Protein AF-A0A8C7CAW9-F1 (afdb_monomer)

Mean predicted aligned error: 7.59 Å

Sequence (113 aa):
MMCVWVALPGNFGPFEASTKCICTANIHHKITTSCAKGNSFLDLVVDQNVYIDGFGACEGTLACSTCHVILDQKGYDQLGPIIDEESDMLDLAFGLTDMSRLGCQVCLSRDLE

Solvent-accessible surface area (backbone atoms only — not comparable to full-atom values): 6676 Å² total; per-residue (Å²): 138,62,62,30,40,38,46,61,68,63,77,76,66,99,81,68,72,53,57,54,40,33,40,30,46,56,94,78,44,78,44,76,49,68,36,57,66,72,38,28,49,47,52,46,35,59,76,66,67,54,88,54,91,68,50,41,76,52,75,60,69,76,75,59,41,52,31,44,28,34,40,36,71,65,48,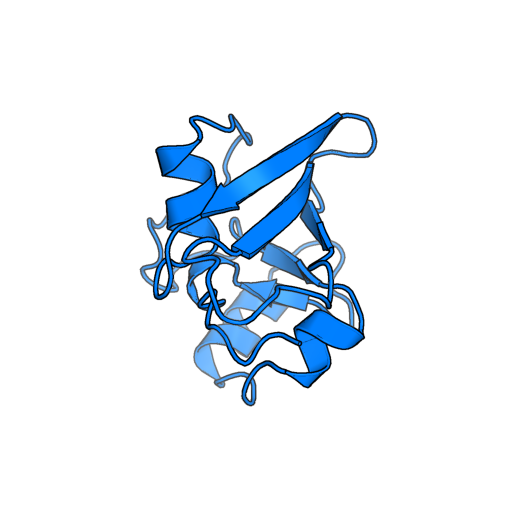42,72,56,49,75,83,85,50,71,70,56,50,64,36,44,73,72,32,84,86,72,51,97,44,48,46,51,25,49,77,41,61,43,50,86,76,59,91

pLDDT: mean 74.79, std 14.37, range [40.31, 90.88]

Radius of gyration: 13.07 Å; Cα contacts (8 Å, |Δi|>4): 204; chains: 1; bounding box: 28×26×36 Å

Organism: Oncorhynchus kisutch (NCBI:txid8019)

Structure (mmCIF, N/CA/C/O backbone):
data_AF-A0A8C7CAW9-F1
#
_entry.id   AF-A0A8C7CAW9-F1
#
loop_
_atom_site.group_PDB
_atom_site.id
_atom_site.type_symbol
_atom_site.label_atom_id
_atom_site.label_alt_id
_atom_site.label_comp_id
_atom_site.label_asym_id
_atom_site.label_entity_id
_atom_site.label_seq_id
_atom_site.pdbx_PDB_ins_code
_atom_site.Cartn_x
_atom_site.Cartn_y
_atom_site.Cartn_z
_atom_site.occupancy
_atom_site.B_iso_or_equiv
_atom_site.auth_seq_id
_atom_site.auth_comp_id
_atom_site.auth_asym_id
_atom_site.auth_atom_id
_atom_site.pdbx_PDB_model_num
ATOM 1 N N . MET A 1 1 ? 11.022 -8.850 -4.597 1.00 43.41 1 MET A N 1
ATOM 2 C CA . MET A 1 1 ? 9.577 -8.570 -4.705 1.00 43.41 1 MET A CA 1
ATOM 3 C C . MET A 1 1 ? 9.018 -8.525 -3.294 1.00 43.41 1 MET A C 1
ATOM 5 O O . MET A 1 1 ? 8.903 -9.567 -2.663 1.00 43.41 1 MET A O 1
ATOM 9 N N . MET A 1 2 ? 8.830 -7.311 -2.770 1.00 49.75 2 MET A N 1
ATOM 10 C CA . MET A 1 2 ? 8.397 -7.048 -1.395 1.00 49.75 2 MET A CA 1
ATOM 11 C C . MET A 1 2 ? 6.872 -7.125 -1.306 1.00 49.75 2 MET A C 1
ATOM 13 O O . MET A 1 2 ? 6.210 -6.302 -1.925 1.00 49.75 2 MET A O 1
ATOM 17 N N . CYS A 1 3 ? 6.314 -8.000 -0.472 1.00 51.69 3 CYS A N 1
ATOM 18 C CA . CYS A 1 3 ? 4.981 -7.750 0.0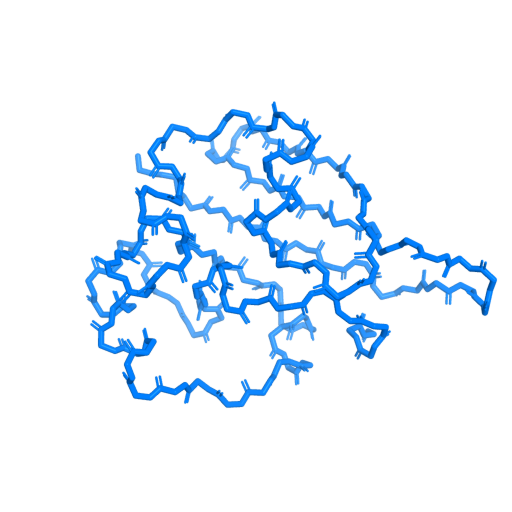80 1.00 51.69 3 CYS A CA 1
ATOM 19 C C . CYS A 1 3 ? 5.161 -6.861 1.315 1.00 51.69 3 CYS A C 1
ATOM 21 O O . CYS A 1 3 ? 5.916 -7.225 2.225 1.00 51.69 3 CYS A O 1
ATOM 23 N N . VAL A 1 4 ? 4.515 -5.695 1.338 1.00 61.12 4 VAL A N 1
ATOM 24 C CA . VAL A 1 4 ? 4.539 -4.786 2.490 1.00 61.12 4 VAL A CA 1
ATOM 25 C C . VAL A 1 4 ? 3.284 -5.028 3.313 1.00 61.12 4 VAL A C 1
ATOM 27 O O . VAL A 1 4 ? 2.183 -4.722 2.867 1.00 61.12 4 VAL A O 1
ATOM 30 N N . TRP A 1 5 ? 3.448 -5.603 4.503 1.00 62.09 5 TRP A N 1
ATOM 31 C CA . TRP A 1 5 ? 2.335 -5.814 5.428 1.00 62.09 5 TRP A CA 1
ATOM 32 C C . TRP A 1 5 ? 2.178 -4.599 6.325 1.00 62.09 5 TRP A C 1
ATOM 34 O O . TRP A 1 5 ? 3.134 -4.208 7.002 1.00 62.09 5 TRP A O 1
ATOM 44 N N . VAL A 1 6 ? 0.982 -4.028 6.347 1.00 65.19 6 VAL A N 1
ATOM 45 C CA . VAL A 1 6 ? 0.664 -2.832 7.118 1.00 65.19 6 VAL A CA 1
ATOM 46 C C . VAL A 1 6 ? -0.333 -3.204 8.205 1.00 65.19 6 VAL A C 1
ATOM 48 O O . VAL A 1 6 ? -1.503 -3.464 7.938 1.00 65.19 6 VAL A O 1
ATOM 51 N N . ALA A 1 7 ? 0.146 -3.235 9.446 1.00 56.69 7 ALA A N 1
ATOM 52 C CA . ALA A 1 7 ? -0.710 -3.377 10.614 1.00 56.69 7 ALA A CA 1
ATOM 53 C C . ALA A 1 7 ? -0.954 -1.994 11.225 1.00 56.69 7 ALA A C 1
ATOM 55 O O . ALA A 1 7 ? -0.010 -1.292 11.610 1.00 56.69 7 ALA A O 1
ATOM 56 N N . LEU A 1 8 ? -2.227 -1.622 11.318 1.00 59.88 8 LEU A N 1
ATOM 57 C CA . LEU A 1 8 ? -2.677 -0.389 11.947 1.00 59.88 8 LEU A CA 1
ATOM 58 C C . LEU A 1 8 ? -3.150 -0.717 13.376 1.00 59.88 8 LEU A C 1
ATOM 60 O O . LEU A 1 8 ? -4.106 -1.473 13.548 1.00 59.88 8 LEU A O 1
ATOM 64 N N . PRO A 1 9 ? -2.442 -0.265 14.426 1.00 50.53 9 PRO A N 1
ATOM 65 C CA . PRO A 1 9 ? -2.864 -0.443 15.801 1.00 50.53 9 PRO A CA 1
ATOM 66 C C . PRO A 1 9 ? -4.103 0.406 16.089 1.00 50.53 9 PRO A C 1
ATOM 68 O O . PRO A 1 9 ? -4.018 1.620 16.269 1.00 50.53 9 PRO A O 1
ATOM 71 N N . GLY A 1 10 ? -5.229 -0.282 16.231 1.00 43.94 10 GLY A N 1
ATOM 72 C CA . GLY A 1 10 ? -6.440 0.249 16.833 1.00 43.94 10 GLY A CA 1
ATOM 73 C C . GLY A 1 10 ? -6.288 0.471 18.325 1.00 43.94 10 GLY A C 1
ATOM 74 O O . GLY A 1 10 ? -6.584 -0.431 19.106 1.00 43.94 10 GLY A O 1
ATOM 75 N N . ASN A 1 11 ? -5.738 1.624 18.711 1.00 42.22 11 ASN A N 1
ATOM 76 C CA . ASN A 1 11 ? -6.142 2.391 19.894 1.00 42.22 11 ASN A CA 1
ATOM 77 C C . ASN A 1 11 ? -5.282 3.661 19.993 1.00 42.22 11 ASN A C 1
ATOM 79 O O . ASN A 1 11 ? -4.100 3.578 20.333 1.00 42.22 11 ASN A O 1
ATOM 83 N N . PHE A 1 12 ? -5.873 4.836 19.783 1.00 46.31 12 PHE A N 1
ATOM 84 C CA . PHE A 1 12 ? -5.248 6.107 20.146 1.00 46.31 12 PHE A CA 1
ATOM 85 C C . PHE A 1 12 ? -6.195 6.924 21.015 1.00 46.31 12 PHE A C 1
ATOM 87 O O . PHE A 1 12 ? -7.364 7.115 20.691 1.00 46.31 12 PHE A O 1
ATOM 94 N N . GLY A 1 13 ? -5.686 7.403 22.151 1.00 41.19 13 GLY A N 1
ATOM 95 C CA . GLY A 1 13 ? -6.432 8.313 23.010 1.00 41.19 13 GLY A CA 1
ATOM 96 C C . GLY A 1 13 ? -6.753 9.634 22.288 1.00 41.19 13 GLY A C 1
ATOM 97 O O . GLY A 1 13 ? -6.096 9.992 21.308 1.00 41.19 13 GLY A O 1
ATOM 98 N N . PRO A 1 14 ? -7.714 10.427 22.793 1.00 47.97 14 PRO A N 1
ATOM 99 C CA . PRO A 1 14 ? -8.248 11.615 22.110 1.00 47.97 14 PRO A CA 1
ATOM 100 C C . PRO A 1 14 ? -7.222 12.731 21.799 1.00 47.97 14 PRO A C 1
ATOM 102 O O . PRO A 1 14 ? -7.533 13.659 21.047 1.00 47.97 14 PRO A O 1
ATOM 105 N N . PHE A 1 15 ? -6.000 12.645 22.338 1.00 45.59 15 PHE A N 1
ATOM 106 C CA . PHE A 1 15 ? -4.961 13.677 22.258 1.00 45.59 15 PHE A CA 1
ATOM 107 C C . PHE A 1 15 ? -3.800 13.375 21.297 1.00 45.59 15 PHE A C 1
ATOM 109 O O . PHE A 1 15 ? -3.015 14.282 21.026 1.00 45.59 15 PHE A O 1
ATOM 116 N N . GLU A 1 16 ? -3.680 12.167 20.737 1.00 51.09 16 GLU A N 1
ATOM 117 C CA . GLU A 1 16 ? -2.592 11.871 19.795 1.00 51.09 16 GLU A CA 1
ATOM 118 C C . GLU A 1 16 ? -2.949 12.309 18.364 1.00 51.09 16 GLU A C 1
ATOM 120 O O . GLU A 1 16 ? -4.027 12.037 17.821 1.00 51.09 16 GLU A O 1
ATOM 125 N N . ALA A 1 17 ? -2.047 13.089 17.762 1.00 54.62 17 ALA A N 1
ATOM 126 C CA . ALA A 1 17 ? -2.185 13.624 16.409 1.00 54.62 17 ALA A CA 1
ATOM 127 C C . ALA A 1 17 ? -1.557 12.718 15.337 1.00 54.62 17 ALA A C 1
ATOM 129 O O . ALA A 1 17 ? -1.672 13.036 14.155 1.00 54.62 17 ALA A O 1
ATOM 130 N N . SER A 1 18 ? -0.919 11.619 15.744 1.00 56.31 18 SER A N 1
ATOM 131 C CA . SER A 1 18 ? -0.155 10.732 14.872 1.00 56.31 18 SER A CA 1
ATOM 132 C C . SER A 1 18 ? -0.624 9.285 14.984 1.00 56.31 18 SER A C 1
ATOM 134 O O . SER A 1 18 ? -0.641 8.738 16.086 1.00 56.31 18 SER A O 1
ATOM 136 N N . THR A 1 19 ? -0.936 8.658 13.853 1.00 61.75 19 THR A N 1
ATOM 137 C CA . THR A 1 19 ? -1.256 7.228 13.779 1.00 61.75 19 THR A CA 1
ATOM 138 C C . THR A 1 19 ? 0.051 6.451 13.683 1.00 61.75 19 THR A C 1
ATOM 140 O O . THR A 1 19 ? 0.861 6.681 12.780 1.00 61.75 19 THR A O 1
ATOM 143 N N . LYS A 1 20 ? 0.301 5.544 14.629 1.00 63.34 20 LYS A N 1
ATOM 144 C CA . LYS A 1 20 ? 1.437 4.616 14.542 1.00 63.34 20 LYS A CA 1
ATOM 145 C C . LYS A 1 20 ? 1.115 3.574 13.484 1.00 63.34 20 LYS A C 1
ATOM 147 O O . LYS A 1 20 ? 0.068 2.966 13.569 1.00 63.34 20 LYS A O 1
ATOM 152 N N . CYS A 1 21 ? 1.991 3.356 12.519 1.00 66.56 21 CYS A N 1
ATOM 153 C CA . CYS A 1 21 ? 1.828 2.357 11.472 1.00 66.56 21 CYS A CA 1
ATOM 154 C C . CYS A 1 21 ? 2.974 1.354 11.572 1.00 66.56 21 CYS A C 1
ATOM 156 O O . CYS A 1 21 ? 4.142 1.720 11.731 1.00 66.56 21 CYS A O 1
ATOM 158 N N . ILE A 1 22 ? 2.650 0.068 11.509 1.00 70.81 22 ILE A N 1
ATOM 159 C CA . ILE A 1 22 ? 3.652 -0.990 11.483 1.00 70.81 22 ILE A CA 1
ATOM 160 C C . ILE A 1 22 ? 3.745 -1.484 10.049 1.00 70.81 22 ILE A C 1
ATOM 162 O O . ILE A 1 22 ? 2.814 -2.105 9.550 1.00 70.81 22 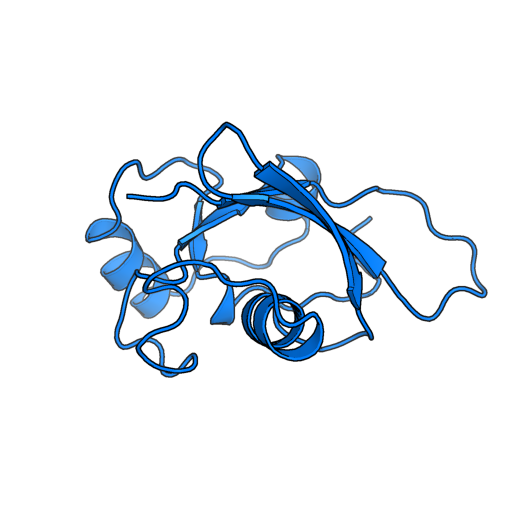ILE A O 1
ATOM 166 N N . CYS A 1 23 ? 4.881 -1.230 9.414 1.00 69.19 23 CYS A N 1
ATOM 167 C CA . CYS A 1 23 ? 5.160 -1.618 8.041 1.00 69.19 23 CYS A CA 1
ATOM 168 C C . CYS A 1 23 ? 6.190 -2.744 8.066 1.00 69.19 23 CYS A C 1
ATOM 170 O O . CYS A 1 23 ? 7.303 -2.563 8.556 1.00 69.19 23 CYS A O 1
ATOM 172 N N . THR A 1 24 ? 5.852 -3.914 7.545 1.00 69.69 24 THR A N 1
ATOM 17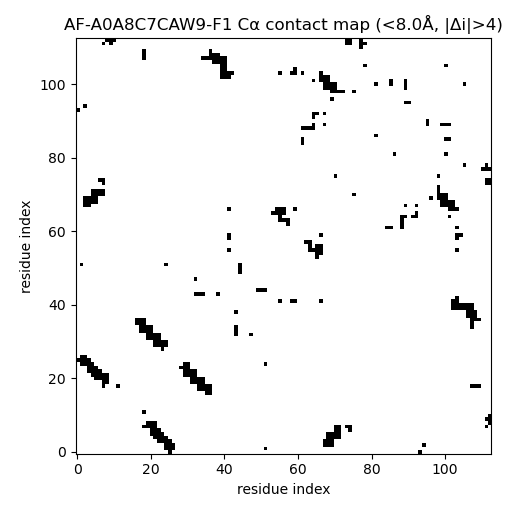3 C CA . THR A 1 24 ? 6.811 -5.011 7.395 1.00 69.69 24 THR A CA 1
ATOM 174 C C . THR A 1 24 ? 7.191 -5.116 5.935 1.00 69.69 24 THR A C 1
ATOM 176 O O . THR A 1 24 ? 6.396 -5.587 5.129 1.00 69.69 24 THR A O 1
ATOM 179 N N . ALA A 1 25 ? 8.402 -4.678 5.596 1.00 65.62 25 ALA A N 1
ATOM 180 C CA . ALA A 1 25 ? 8.948 -4.813 4.257 1.00 65.62 25 ALA A CA 1
ATOM 181 C C . ALA A 1 25 ? 9.772 -6.109 4.177 1.00 65.62 25 ALA A C 1
ATOM 183 O O . ALA A 1 25 ? 10.667 -6.345 4.990 1.00 65.62 25 ALA A O 1
ATOM 184 N N . ASN A 1 26 ? 9.503 -6.936 3.162 1.00 61.72 26 ASN A N 1
ATOM 185 C CA . ASN A 1 26 ? 10.402 -8.021 2.748 1.00 61.72 26 ASN A CA 1
ATOM 186 C C . ASN A 1 26 ? 10.646 -9.122 3.798 1.00 61.72 26 ASN A C 1
ATOM 188 O O . ASN A 1 26 ? 11.784 -9.549 3.974 1.00 61.72 26 ASN A O 1
ATOM 192 N N . ILE A 1 27 ? 9.590 -9.587 4.485 1.00 57.78 27 ILE A N 1
ATOM 193 C CA . ILE A 1 27 ? 9.550 -10.726 5.441 1.00 57.78 27 ILE A CA 1
ATOM 194 C C . ILE A 1 27 ? 10.542 -10.704 6.628 1.00 57.78 27 ILE A C 1
ATOM 196 O O . ILE A 1 27 ? 10.296 -11.391 7.613 1.00 57.78 27 ILE A O 1
ATOM 200 N N . HIS A 1 28 ? 11.593 -9.881 6.615 1.00 57.47 28 HIS A N 1
ATOM 201 C CA . HIS A 1 28 ? 12.652 -9.818 7.628 1.00 57.47 28 HIS A CA 1
ATOM 202 C C . HIS A 1 28 ? 12.852 -8.420 8.237 1.00 57.47 28 HIS A C 1
ATOM 204 O O . HIS A 1 28 ? 13.624 -8.293 9.185 1.00 57.47 28 HIS A O 1
ATOM 210 N N . HIS A 1 29 ? 12.172 -7.373 7.749 1.00 66.75 29 HIS A N 1
ATOM 211 C CA . HIS A 1 29 ? 12.358 -6.014 8.262 1.00 66.75 29 HIS A CA 1
ATOM 212 C C . HIS A 1 29 ? 11.026 -5.365 8.661 1.00 66.75 29 HIS A C 1
ATOM 214 O O . HIS A 1 29 ? 10.312 -4.770 7.852 1.00 66.75 29 HIS A O 1
ATOM 220 N N . LYS A 1 30 ? 10.683 -5.502 9.947 1.00 73.56 30 LYS A N 1
ATOM 221 C CA . LYS A 1 30 ? 9.533 -4.838 10.568 1.00 73.56 30 LYS A CA 1
ATOM 222 C C . LYS A 1 30 ? 9.942 -3.445 11.032 1.00 73.56 30 LYS A C 1
ATOM 224 O O . LYS A 1 30 ? 10.765 -3.306 11.931 1.00 73.56 30 LYS A O 1
ATOM 229 N N . ILE A 1 31 ? 9.324 -2.427 10.456 1.00 73.31 31 ILE A N 1
ATOM 230 C CA . ILE A 1 31 ? 9.529 -1.025 10.799 1.00 73.31 31 ILE A CA 1
ATOM 231 C C . ILE A 1 31 ? 8.258 -0.520 11.463 1.00 73.31 31 ILE A C 1
ATOM 233 O O . ILE A 1 31 ? 7.144 -0.828 11.051 1.00 73.31 31 ILE A O 1
ATOM 237 N N . THR A 1 32 ? 8.418 0.230 12.543 1.00 74.38 32 THR A N 1
ATOM 238 C CA . THR A 1 32 ? 7.302 0.866 13.236 1.00 74.38 32 THR A CA 1
ATOM 239 C C . THR A 1 32 ? 7.519 2.362 13.179 1.00 74.38 32 THR A C 1
ATOM 241 O O . THR A 1 32 ? 8.488 2.854 13.750 1.00 74.38 32 THR A O 1
ATOM 244 N N . THR A 1 33 ? 6.633 3.064 12.488 1.00 70.25 33 THR A N 1
ATOM 245 C CA . THR A 1 33 ? 6.707 4.514 12.308 1.00 70.25 33 THR A CA 1
ATOM 246 C C . THR A 1 33 ? 5.415 5.162 12.786 1.00 70.25 33 THR A C 1
ATOM 248 O O . THR A 1 33 ? 4.441 4.477 13.100 1.00 70.25 33 THR A O 1
ATOM 251 N N . SER A 1 34 ? 5.400 6.483 12.901 1.00 72.06 34 SER A N 1
ATOM 252 C CA . SER A 1 34 ? 4.176 7.249 13.117 1.00 72.06 34 SER A CA 1
ATOM 253 C C . SER A 1 34 ? 4.061 8.321 12.047 1.00 72.06 34 SER A C 1
ATOM 255 O O . SER A 1 34 ? 5.070 8.828 11.561 1.00 72.06 34 SER A O 1
ATOM 257 N N . CYS A 1 35 ? 2.833 8.647 11.653 1.00 67.44 35 CYS A N 1
ATOM 258 C CA . CYS A 1 35 ? 2.585 9.648 10.624 1.00 67.44 35 CYS A CA 1
ATOM 259 C C . CYS A 1 35 ? 1.439 10.578 11.012 1.00 67.44 35 CYS A C 1
ATOM 261 O O . CYS A 1 35 ? 0.581 10.228 11.829 1.00 67.44 35 CYS A O 1
ATOM 263 N N . ALA A 1 36 ? 1.471 11.786 10.453 1.00 67.25 36 ALA A N 1
ATOM 264 C CA . ALA A 1 36 ? 0.430 12.782 10.620 1.00 67.25 36 ALA A CA 1
ATOM 265 C C . ALA A 1 36 ? -0.823 12.402 9.816 1.00 67.25 36 ALA A C 1
ATOM 267 O O . ALA A 1 36 ? -0.771 11.668 8.832 1.00 67.25 36 ALA A O 1
ATOM 268 N N . LYS A 1 37 ? -1.971 12.914 10.259 1.00 69.56 37 LYS A N 1
ATOM 269 C CA . LYS A 1 37 ? -3.266 12.644 9.624 1.00 69.56 37 LYS A CA 1
ATOM 270 C C . LYS A 1 37 ? -3.311 13.184 8.200 1.00 69.56 37 LYS A C 1
ATOM 272 O O . LYS A 1 37 ? -2.874 14.306 7.962 1.00 69.56 37 LYS A O 1
ATOM 277 N N . GLY A 1 38 ? -3.957 12.428 7.317 1.00 73.06 38 GLY A N 1
ATOM 278 C CA . GLY A 1 38 ? -4.207 12.835 5.934 1.00 73.06 38 GLY A CA 1
ATOM 279 C C . GLY A 1 38 ? -3.046 12.561 4.981 1.00 73.06 38 GLY A C 1
ATOM 280 O O . GLY A 1 38 ? -3.206 12.775 3.786 1.00 73.06 38 GLY A O 1
ATOM 281 N N . ASN A 1 39 ? -1.923 12.051 5.486 1.00 78.69 39 ASN A N 1
ATOM 282 C CA . ASN A 1 39 ? -0.841 11.556 4.649 1.00 78.69 39 ASN A CA 1
ATOM 283 C C . ASN A 1 39 ? -1.198 10.179 4.081 1.00 78.69 39 ASN A C 1
ATOM 285 O O . ASN A 1 39 ? -1.864 9.367 4.738 1.00 78.69 39 ASN A O 1
ATOM 289 N N . SER A 1 40 ? -0.737 9.912 2.863 1.00 82.12 40 SER A N 1
ATOM 290 C CA . SER A 1 40 ? -0.829 8.579 2.280 1.00 82.12 40 SER A CA 1
ATOM 291 C C . SER A 1 40 ? 0.218 7.650 2.897 1.00 82.12 40 SER A C 1
ATOM 293 O O . SER A 1 40 ? 1.203 8.085 3.506 1.00 82.12 40 SER A O 1
ATOM 295 N N . PHE A 1 41 ? 0.046 6.342 2.715 1.00 82.38 41 PHE A N 1
ATOM 296 C CA . PHE A 1 41 ? 1.081 5.392 3.113 1.00 82.38 41 PHE A CA 1
ATOM 297 C C . PHE A 1 41 ? 2.407 5.641 2.371 1.00 82.38 41 PHE A C 1
ATOM 299 O O . PHE A 1 41 ? 3.480 5.430 2.935 1.00 82.38 41 PHE A O 1
ATOM 306 N N . LEU A 1 42 ? 2.347 6.121 1.124 1.00 85.12 42 LEU A N 1
ATOM 307 C CA . LEU A 1 42 ? 3.538 6.495 0.365 1.00 85.12 42 LEU A CA 1
ATOM 308 C C . LEU A 1 42 ? 4.300 7.639 1.047 1.00 85.12 42 LEU A C 1
ATOM 310 O O . LEU A 1 42 ? 5.506 7.512 1.257 1.00 85.12 42 LEU A O 1
ATOM 314 N N . ASP A 1 43 ? 3.597 8.695 1.456 1.00 84.69 43 ASP A N 1
ATOM 315 C CA . ASP A 1 43 ? 4.201 9.831 2.162 1.00 84.69 43 ASP A CA 1
ATOM 316 C C . ASP A 1 43 ? 4.862 9.378 3.465 1.00 84.69 43 ASP A C 1
ATOM 318 O O . ASP A 1 43 ? 5.971 9.792 3.777 1.00 84.69 43 ASP A O 1
ATOM 322 N N . LEU A 1 44 ? 4.236 8.449 4.195 1.00 82.56 44 LEU A N 1
ATOM 323 C CA . LEU A 1 44 ? 4.816 7.865 5.405 1.00 82.56 44 LEU A CA 1
ATOM 324 C C . LEU A 1 44 ? 6.146 7.155 5.127 1.00 82.56 44 LEU A C 1
ATOM 326 O O . LEU A 1 44 ? 7.091 7.307 5.901 1.00 82.56 44 LEU A O 1
ATOM 330 N N . VAL A 1 45 ? 6.230 6.366 4.055 1.00 80.88 45 VAL A N 1
ATOM 331 C CA . VAL A 1 45 ? 7.464 5.655 3.686 1.00 80.88 45 VAL A CA 1
ATOM 332 C C . VAL A 1 45 ? 8.568 6.653 3.324 1.00 80.88 45 VAL A C 1
ATOM 334 O O . VAL A 1 45 ? 9.705 6.492 3.774 1.00 80.88 45 VAL A O 1
ATOM 337 N N . VAL A 1 46 ? 8.224 7.702 2.574 1.00 83.31 46 VAL A N 1
ATOM 338 C CA . VAL A 1 46 ? 9.157 8.751 2.141 1.00 83.31 46 VAL A CA 1
ATOM 339 C C . VAL A 1 46 ? 9.623 9.612 3.322 1.00 83.31 46 VAL A C 1
ATOM 341 O O . VAL A 1 46 ? 10.827 9.741 3.539 1.00 83.31 46 VAL A O 1
ATOM 344 N N . ASP A 1 47 ? 8.702 10.125 4.141 1.00 83.88 47 ASP A N 1
ATOM 345 C CA . ASP A 1 47 ? 8.990 10.986 5.299 1.00 83.88 47 ASP A CA 1
ATOM 346 C C . ASP A 1 47 ? 9.858 10.288 6.345 1.00 83.88 47 ASP A C 1
ATOM 348 O O . ASP A 1 47 ? 10.715 10.897 6.987 1.00 83.88 47 ASP A O 1
ATOM 352 N N . GLN A 1 48 ? 9.632 8.990 6.542 1.00 79.44 48 GLN A N 1
ATOM 353 C CA . GLN A 1 48 ? 10.377 8.184 7.506 1.00 79.44 48 GLN A CA 1
ATOM 354 C C . GLN A 1 48 ? 11.681 7.631 6.919 1.00 79.44 48 GLN A C 1
ATOM 356 O O . GLN A 1 48 ? 12.389 6.881 7.594 1.00 79.44 48 GLN A O 1
ATOM 361 N N . ASN A 1 49 ? 12.001 8.003 5.673 1.00 77.31 49 ASN A N 1
ATOM 362 C CA . ASN A 1 49 ? 13.165 7.555 4.920 1.00 77.31 49 ASN A CA 1
ATOM 363 C C . ASN A 1 49 ? 13.297 6.021 4.917 1.00 77.31 49 ASN A C 1
ATOM 365 O O . ASN A 1 49 ? 14.387 5.452 5.040 1.00 77.31 49 ASN A O 1
ATOM 369 N N . VAL A 1 50 ? 12.150 5.341 4.835 1.00 78.00 50 VAL A N 1
ATOM 370 C CA . VAL A 1 50 ? 12.060 3.888 4.817 1.00 78.00 50 VAL A CA 1
ATOM 371 C C . VAL A 1 50 ? 12.412 3.425 3.412 1.00 78.00 50 VAL A C 1
ATOM 373 O O . VAL A 1 50 ? 11.625 3.536 2.478 1.00 78.00 50 VAL A O 1
ATOM 376 N N . TYR A 1 51 ? 13.626 2.906 3.256 1.00 72.19 51 TYR A N 1
ATOM 377 C CA . TYR A 1 51 ? 14.099 2.445 1.959 1.00 72.19 51 TYR A CA 1
ATOM 378 C C . TYR A 1 51 ? 13.444 1.108 1.585 1.00 72.19 51 TYR A C 1
ATOM 380 O O . TYR A 1 51 ? 13.837 0.045 2.075 1.00 72.19 51 TYR A O 1
ATOM 388 N N . ILE A 1 52 ? 12.433 1.168 0.718 1.00 78.19 52 ILE A N 1
ATOM 389 C CA . ILE A 1 52 ? 11.809 0.003 0.085 1.00 78.19 52 ILE A CA 1
ATOM 390 C C . ILE A 1 52 ? 12.146 0.063 -1.401 1.00 78.19 52 ILE A C 1
ATOM 392 O O . ILE A 1 52 ? 11.697 0.959 -2.113 1.00 78.19 52 ILE A O 1
ATOM 396 N N . ASP A 1 53 ? 12.955 -0.886 -1.860 1.00 78.94 53 ASP A N 1
ATOM 397 C CA . ASP A 1 53 ? 13.428 -0.916 -3.242 1.00 78.94 53 ASP A CA 1
ATOM 398 C C . ASP A 1 53 ? 12.256 -0.968 -4.239 1.00 78.94 53 ASP A C 1
ATOM 400 O O . ASP A 1 53 ? 11.401 -1.855 -4.171 1.00 78.94 53 ASP A O 1
ATOM 404 N N . GLY A 1 54 ? 12.202 0.018 -5.138 1.00 78.06 54 GLY A N 1
ATOM 405 C CA . GLY A 1 54 ? 11.169 0.154 -6.169 1.00 78.06 54 GLY A CA 1
ATOM 406 C C . GLY A 1 54 ? 9.769 0.571 -5.691 1.00 78.06 54 GLY A C 1
ATOM 407 O O . GLY A 1 54 ? 8.867 0.666 -6.526 1.00 78.06 54 GLY A O 1
ATOM 408 N N . PHE A 1 55 ? 9.556 0.831 -4.396 1.00 84.50 55 PHE A N 1
ATOM 409 C CA . PHE A 1 55 ? 8.240 1.208 -3.869 1.00 84.50 55 PHE A CA 1
ATOM 410 C C . PHE A 1 55 ? 7.828 2.614 -4.311 1.00 84.50 55 PHE A C 1
ATOM 412 O O . PHE A 1 55 ? 8.609 3.555 -4.203 1.00 84.50 55 PHE A O 1
ATOM 419 N N . GLY A 1 56 ? 6.588 2.767 -4.787 1.00 84.81 56 GLY A N 1
ATOM 420 C CA . GLY A 1 56 ? 6.050 4.0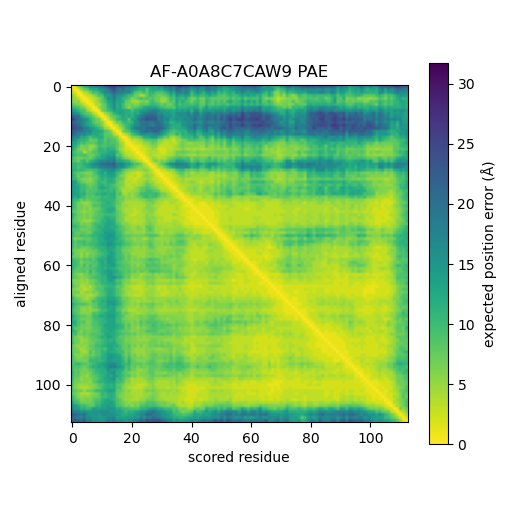84 -5.143 1.00 84.81 56 GLY A CA 1
ATOM 421 C C . GLY A 1 56 ? 6.702 4.731 -6.367 1.00 84.81 56 GLY A C 1
ATOM 422 O O . GLY A 1 56 ? 6.789 5.950 -6.436 1.00 84.81 56 GLY A O 1
ATOM 423 N N . ALA A 1 57 ? 7.134 3.933 -7.345 1.00 87.88 57 ALA A N 1
ATOM 424 C CA . ALA A 1 57 ? 7.877 4.390 -8.527 1.00 87.88 57 ALA A CA 1
ATOM 425 C C . ALA A 1 57 ? 7.162 5.475 -9.356 1.00 87.88 57 ALA A C 1
ATOM 427 O O . ALA A 1 57 ? 7.816 6.276 -10.014 1.00 87.88 57 ALA A O 1
ATOM 428 N N . CYS A 1 58 ? 5.829 5.489 -9.338 1.00 90.38 58 CYS A N 1
ATOM 429 C CA . CYS A 1 58 ? 4.997 6.481 -10.017 1.00 90.38 58 CYS A CA 1
ATOM 430 C C . CYS A 1 58 ? 4.557 7.639 -9.104 1.00 90.38 58 CYS A C 1
ATOM 432 O O . CYS A 1 58 ? 3.669 8.398 -9.483 1.00 90.38 58 CYS A O 1
ATOM 434 N N . GLU A 1 59 ? 5.103 7.737 -7.889 1.00 86.75 59 GLU A N 1
ATOM 435 C CA . GLU A 1 59 ? 4.850 8.834 -6.941 1.00 86.75 59 GLU A CA 1
ATOM 436 C C . GLU A 1 59 ? 3.355 9.050 -6.625 1.00 86.75 59 GLU A C 1
ATOM 438 O O . GLU A 1 59 ? 2.900 10.158 -6.371 1.00 86.75 59 GLU A O 1
ATOM 443 N N . GLY A 1 60 ? 2.558 7.977 -6.667 1.00 84.69 60 GLY A N 1
ATOM 444 C CA . GLY A 1 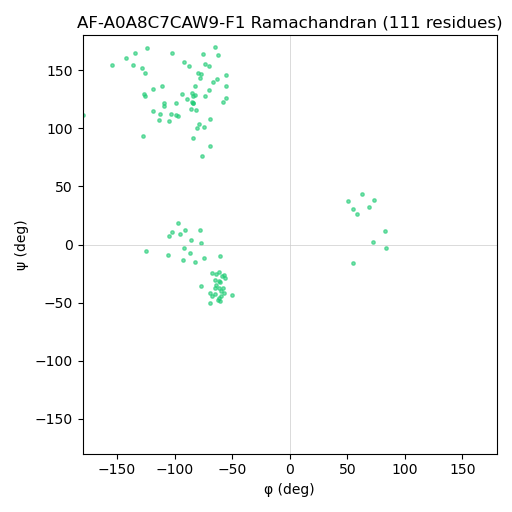60 ? 1.127 8.031 -6.354 1.00 84.69 60 GLY A CA 1
ATOM 445 C C . GLY A 1 60 ? 0.212 8.482 -7.495 1.00 84.69 60 GLY A C 1
ATOM 446 O O . GLY A 1 60 ? -0.978 8.669 -7.274 1.00 84.69 60 GLY A O 1
ATOM 447 N N . THR A 1 61 ? 0.714 8.562 -8.727 1.00 87.44 61 THR A N 1
ATOM 448 C CA . THR A 1 61 ? -0.080 8.920 -9.923 1.00 87.44 61 THR A CA 1
ATOM 449 C C . THR A 1 61 ? -0.955 7.789 -10.482 1.00 87.44 61 THR A C 1
ATOM 451 O O . THR A 1 61 ? -1.461 7.902 -11.594 1.00 87.44 61 THR A O 1
ATOM 454 N N . LEU A 1 62 ? -1.135 6.693 -9.731 1.00 86.06 62 LEU A N 1
ATOM 455 C CA . LEU A 1 62 ? -1.961 5.541 -10.130 1.00 86.06 62 LEU A CA 1
ATOM 456 C C . LEU A 1 62 ? -1.513 4.886 -11.460 1.00 86.06 62 LEU A C 1
ATOM 458 O O . LEU A 1 62 ? -2.292 4.254 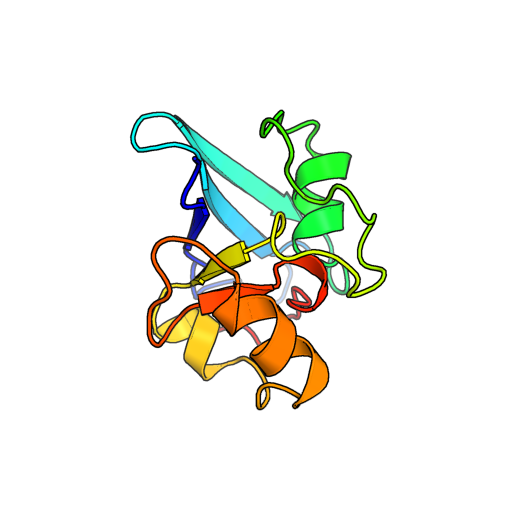-12.159 1.00 86.06 62 LEU A O 1
ATOM 462 N N . ALA A 1 63 ? -0.229 5.022 -11.804 1.00 88.44 63 ALA A N 1
ATOM 463 C CA . ALA A 1 63 ? 0.368 4.485 -13.032 1.00 88.44 63 ALA A CA 1
ATOM 464 C C . ALA A 1 63 ? 1.241 3.235 -12.797 1.00 88.44 63 ALA A C 1
ATOM 466 O O . ALA A 1 63 ? 1.973 2.796 -13.685 1.00 88.44 63 ALA A O 1
ATOM 467 N N . CYS A 1 64 ? 1.245 2.700 -11.575 1.00 89.50 64 CYS A N 1
ATOM 468 C CA . CYS A 1 64 ? 2.084 1.578 -11.178 1.00 89.50 64 CYS A CA 1
ATOM 469 C C . CYS A 1 64 ? 1.473 0.804 -10.005 1.00 89.50 64 CYS A C 1
ATOM 471 O O . CYS A 1 64 ? 0.787 1.375 -9.160 1.00 89.50 64 CYS A O 1
ATOM 473 N N . SER A 1 65 ? 1.819 -0.479 -9.894 1.00 87.44 65 SER A N 1
ATOM 474 C CA . S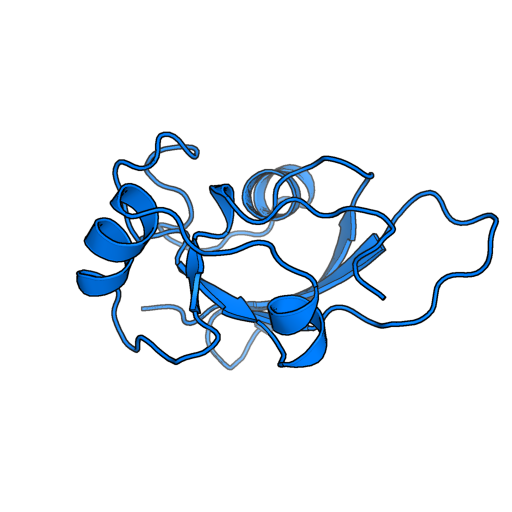ER A 1 65 ? 1.443 -1.354 -8.774 1.00 87.44 65 SER A CA 1
ATOM 475 C C . SER A 1 65 ? 2.578 -1.567 -7.765 1.00 87.44 65 SER A C 1
ATOM 477 O O . SER A 1 65 ? 2.485 -2.401 -6.870 1.00 87.44 65 SER A O 1
ATOM 479 N N . THR A 1 66 ? 3.671 -0.799 -7.859 1.00 88.38 66 THR A N 1
ATOM 480 C CA . THR A 1 66 ? 4.835 -0.971 -6.971 1.00 88.38 66 THR A CA 1
ATOM 481 C C . THR A 1 66 ? 4.613 -0.450 -5.553 1.00 88.38 66 THR A C 1
ATOM 483 O O . THR A 1 66 ? 5.408 -0.730 -4.661 1.00 88.38 66 THR A O 1
ATOM 486 N N . CYS A 1 67 ? 3.530 0.298 -5.333 1.00 88.50 67 CYS A N 1
ATOM 487 C CA . CYS A 1 67 ? 3.063 0.702 -4.010 1.00 88.50 67 CYS A CA 1
ATOM 488 C C . CYS A 1 67 ? 2.055 -0.286 -3.400 1.00 88.50 67 CYS A C 1
ATOM 490 O O . CYS A 1 67 ? 1.399 0.052 -2.419 1.00 88.50 67 CYS A O 1
ATOM 492 N N . HIS A 1 68 ? 1.900 -1.480 -3.977 1.00 89.19 68 HIS A N 1
ATOM 493 C CA . HIS A 1 68 ? 1.034 -2.529 -3.444 1.00 89.19 68 HIS A CA 1
ATOM 494 C C . HIS A 1 68 ? 1.393 -2.865 -1.990 1.00 89.19 68 HIS A C 1
ATOM 496 O O . HIS A 1 68 ? 2.545 -3.156 -1.654 1.00 89.19 68 HIS A O 1
ATOM 502 N N . VAL A 1 69 ? 0.384 -2.804 -1.125 1.00 86.38 69 VAL A N 1
ATOM 503 C CA . VAL A 1 69 ? 0.460 -3.150 0.294 1.00 86.38 69 VAL A CA 1
ATOM 504 C C . VAL A 1 69 ? -0.648 -4.136 0.642 1.00 86.38 69 VAL A C 1
ATOM 506 O O . VAL A 1 69 ? -1.719 -4.131 0.036 1.00 86.38 69 VAL A O 1
ATOM 509 N N . ILE A 1 70 ? -0.396 -4.968 1.648 1.00 87.00 70 ILE A N 1
ATOM 510 C CA . ILE A 1 70 ? -1.386 -5.867 2.239 1.00 87.00 70 ILE A CA 1
ATOM 511 C C . ILE A 1 70 ? -1.712 -5.327 3.625 1.00 87.00 70 ILE A C 1
ATOM 513 O O . ILE A 1 70 ? -0.820 -5.170 4.463 1.00 87.00 70 ILE A O 1
ATOM 517 N N . LEU A 1 71 ? -2.981 -5.022 3.859 1.00 83.69 71 LEU A N 1
ATOM 518 C CA . LEU A 1 71 ? -3.461 -4.497 5.131 1.00 83.69 71 LEU A CA 1
ATOM 519 C C . LEU A 1 71 ? -3.918 -5.634 6.047 1.00 83.69 71 LEU A C 1
ATOM 521 O O . LEU A 1 71 ? -4.251 -6.727 5.592 1.00 83.69 71 LEU A O 1
ATOM 525 N N . ASP A 1 72 ? -3.931 -5.369 7.350 1.00 83.38 72 ASP A N 1
ATOM 526 C CA . ASP A 1 72 ? -4.679 -6.200 8.295 1.00 83.38 72 ASP A CA 1
ATOM 527 C C . ASP A 1 72 ? -6.189 -6.001 8.096 1.00 83.38 72 ASP A C 1
ATOM 529 O O . ASP A 1 72 ? -6.616 -4.922 7.679 1.00 83.38 72 ASP A O 1
ATOM 533 N N . GLN A 1 73 ? -6.992 -7.008 8.449 1.00 82.19 73 GLN A N 1
ATOM 534 C CA . GLN A 1 73 ? -8.447 -6.991 8.270 1.00 82.19 73 GLN A CA 1
ATOM 535 C C . GLN A 1 73 ? -9.079 -5.716 8.833 1.00 82.19 73 GLN A C 1
ATOM 537 O O . GLN A 1 73 ? -9.877 -5.080 8.157 1.00 82.19 73 GLN A O 1
ATOM 542 N N . LYS A 1 74 ? -8.659 -5.286 10.030 1.00 77.62 74 LYS A N 1
ATOM 543 C CA . LYS A 1 74 ? -9.189 -4.063 10.650 1.00 77.62 74 LYS A CA 1
ATOM 544 C C . LYS A 1 74 ? -8.923 -2.826 9.798 1.00 77.62 74 LYS A C 1
ATOM 546 O O . LYS A 1 74 ? -9.834 -2.058 9.524 1.00 77.62 74 LYS A O 1
ATOM 551 N N . GLY A 1 75 ? -7.676 -2.676 9.351 1.00 77.56 75 GLY A N 1
ATOM 552 C CA . GLY A 1 75 ? -7.263 -1.554 8.516 1.00 77.56 75 GLY A CA 1
ATOM 553 C C . GLY A 1 75 ? -7.958 -1.560 7.160 1.00 77.56 75 GLY A C 1
ATOM 554 O O . GLY A 1 75 ? -8.324 -0.505 6.663 1.00 77.56 75 GLY A O 1
ATOM 555 N N . TYR A 1 76 ? -8.164 -2.741 6.576 1.00 83.38 76 TYR A N 1
ATOM 556 C CA . TYR A 1 76 ? -8.877 -2.890 5.313 1.00 83.38 76 TYR A CA 1
ATOM 557 C C . TYR A 1 76 ? -10.366 -2.536 5.442 1.00 83.38 76 TYR A C 1
ATOM 559 O O . TYR A 1 76 ? -10.879 -1.797 4.608 1.00 83.38 76 TYR A O 1
ATOM 567 N N . ASP A 1 77 ? -11.035 -2.996 6.504 1.00 82.31 77 ASP A N 1
ATOM 568 C CA . ASP A 1 77 ? -12.469 -2.765 6.742 1.00 82.31 77 ASP A CA 1
ATOM 569 C C . ASP A 1 77 ? -12.815 -1.280 6.945 1.00 82.31 77 ASP A C 1
ATOM 571 O O . ASP A 1 77 ? -13.944 -0.856 6.697 1.00 82.31 77 ASP A O 1
ATOM 575 N N . GLN A 1 78 ? -11.851 -0.481 7.400 1.00 77.62 78 GLN A N 1
ATOM 576 C CA . GLN A 1 78 ? -12.009 0.964 7.579 1.00 77.62 78 GLN A CA 1
ATOM 577 C C . GLN A 1 78 ? -11.800 1.749 6.279 1.00 77.62 78 GLN A C 1
ATOM 579 O O . GLN A 1 78 ? -12.140 2.933 6.210 1.00 77.62 78 GLN A O 1
ATOM 584 N N . LEU A 1 79 ? -11.212 1.127 5.253 1.00 79.69 79 LEU A N 1
ATOM 585 C CA . LEU A 1 79 ? -11.021 1.782 3.970 1.00 79.69 79 LEU A CA 1
ATOM 586 C C . LEU A 1 79 ? -12.308 1.774 3.152 1.00 79.69 79 LEU A C 1
ATOM 588 O O . LEU A 1 79 ? -13.116 0.850 3.187 1.00 79.69 79 LEU A O 1
ATOM 592 N N . GLY A 1 80 ? -12.465 2.831 2.357 1.00 80.19 80 GLY A N 1
ATOM 593 C CA . GLY A 1 80 ? -13.532 2.911 1.373 1.00 80.19 80 GLY A CA 1
ATOM 594 C C . GLY A 1 80 ? -13.393 1.860 0.263 1.00 80.19 80 GLY A C 1
ATOM 595 O O . GLY A 1 80 ? -12.341 1.216 0.136 1.00 80.19 80 GLY A O 1
ATOM 596 N N . PRO A 1 81 ? -14.441 1.720 -0.571 1.00 84.00 81 PRO A N 1
ATOM 597 C CA . PRO A 1 81 ? -14.424 0.806 -1.705 1.00 84.00 81 PRO A CA 1
ATOM 598 C C . PRO A 1 81 ? -13.234 1.097 -2.621 1.00 84.00 81 PRO A C 1
ATOM 600 O O . PRO A 1 81 ? -12.816 2.247 -2.777 1.00 84.00 81 PRO A O 1
ATOM 603 N N . ILE A 1 82 ? -12.694 0.037 -3.216 1.00 87.31 82 ILE A N 1
ATOM 604 C CA . ILE A 1 82 ? -11.689 0.165 -4.263 1.00 87.31 82 ILE A CA 1
ATOM 605 C C . ILE A 1 82 ? -12.321 0.804 -5.504 1.00 87.31 82 ILE A C 1
ATOM 607 O O . ILE A 1 82 ? -13.469 0.507 -5.838 1.00 87.31 82 ILE A O 1
ATOM 611 N N . ILE A 1 83 ? -11.588 1.705 -6.152 1.00 89.44 83 ILE A N 1
ATOM 612 C CA . ILE A 1 83 ? -11.991 2.288 -7.436 1.00 89.44 83 ILE A CA 1
ATOM 613 C C . ILE A 1 83 ? -11.511 1.399 -8.585 1.00 89.44 83 ILE A C 1
ATOM 615 O O . ILE A 1 83 ? -10.506 0.700 -8.443 1.00 89.44 83 ILE A O 1
ATOM 619 N N . ASP A 1 84 ? -12.204 1.442 -9.720 1.00 89.06 84 ASP A N 1
ATOM 620 C CA . ASP A 1 84 ? -11.921 0.565 -10.863 1.00 89.06 84 ASP A CA 1
ATOM 621 C C . ASP A 1 84 ? -10.467 0.714 -11.344 1.00 89.06 84 ASP A C 1
ATOM 623 O O . ASP A 1 84 ? -9.773 -0.281 -11.533 1.00 89.06 84 ASP A O 1
ATOM 627 N N . GLU A 1 85 ? -9.947 1.945 -11.410 1.00 89.88 85 GLU A N 1
ATOM 628 C CA . GLU A 1 85 ? -8.562 2.206 -11.817 1.00 89.88 85 GLU A CA 1
ATOM 629 C C . GLU A 1 85 ? -7.527 1.606 -10.848 1.00 89.88 85 GLU A C 1
ATOM 631 O O . GLU A 1 85 ? -6.457 1.159 -11.263 1.00 89.88 85 GLU A O 1
ATOM 636 N N . GLU A 1 86 ? -7.830 1.588 -9.544 1.00 90.19 86 GLU A N 1
ATOM 637 C CA . GLU A 1 86 ? -6.981 0.947 -8.531 1.00 90.19 86 GLU A CA 1
ATOM 638 C C . GLU A 1 86 ? -7.011 -0.572 -8.701 1.00 90.19 86 GLU A C 1
ATOM 640 O O . GLU A 1 86 ? -5.960 -1.212 -8.637 1.00 90.19 86 GLU A O 1
ATOM 645 N N . SER A 1 87 ? -8.194 -1.136 -8.959 1.00 90.19 87 SER A N 1
ATOM 646 C CA . SER A 1 87 ? -8.369 -2.569 -9.198 1.00 90.19 87 SER A CA 1
ATOM 647 C C . SER A 1 87 ? -7.586 -3.035 -10.426 1.00 90.19 87 SER A C 1
ATOM 649 O O . SER A 1 87 ? -6.838 -4.007 -10.333 1.00 90.19 87 SER A O 1
ATOM 651 N N . ASP A 1 88 ? -7.669 -2.298 -11.537 1.00 90.88 88 ASP A N 1
ATOM 652 C CA . ASP A 1 88 ? -6.942 -2.605 -12.775 1.00 90.88 88 ASP A CA 1
ATOM 653 C C . ASP A 1 88 ? -5.422 -2.660 -12.549 1.00 90.88 88 ASP A C 1
ATOM 655 O O . ASP A 1 88 ? -4.710 -3.488 -13.122 1.00 90.88 88 ASP A O 1
ATOM 659 N N . MET A 1 89 ? -4.897 -1.776 -11.697 1.00 89.75 89 MET A N 1
ATOM 660 C CA . MET A 1 89 ? -3.476 -1.774 -11.349 1.00 89.75 89 MET A CA 1
ATOM 661 C C . MET A 1 89 ? -3.117 -2.886 -10.357 1.00 89.75 89 MET A C 1
ATOM 663 O O . MET A 1 89 ? -2.029 -3.460 -10.454 1.00 89.75 89 MET A O 1
ATOM 667 N N . LEU A 1 90 ? -4.000 -3.212 -9.411 1.00 88.44 90 LEU A N 1
ATOM 668 C CA . LEU A 1 90 ? -3.794 -4.312 -8.466 1.00 88.44 90 LEU A CA 1
ATOM 669 C C . LEU A 1 90 ? -3.765 -5.681 -9.146 1.00 88.44 90 LEU A C 1
ATOM 671 O O . LEU A 1 90 ? -3.007 -6.541 -8.701 1.00 88.44 90 LEU A O 1
ATOM 675 N N . ASP A 1 91 ? -4.481 -5.872 -10.252 1.00 88.69 91 ASP A N 1
ATOM 676 C CA . ASP A 1 91 ? -4.420 -7.112 -11.040 1.00 88.69 91 ASP A CA 1
ATOM 677 C C . ASP A 1 91 ? -3.017 -7.393 -11.605 1.00 88.69 91 ASP A C 1
ATOM 679 O O . ASP A 1 91 ? -2.644 -8.540 -11.862 1.00 88.69 91 ASP A O 1
ATOM 683 N N . LEU A 1 92 ? -2.196 -6.350 -11.758 1.00 86.56 92 LEU A N 1
ATOM 684 C CA . LEU A 1 92 ? -0.796 -6.459 -12.168 1.00 86.56 92 LEU A CA 1
ATOM 685 C C . LEU A 1 92 ? 0.154 -6.698 -10.982 1.00 86.56 92 LEU A C 1
ATOM 687 O O . LEU A 1 92 ? 1.357 -6.889 -11.187 1.00 86.56 92 LEU A O 1
ATOM 691 N N . ALA A 1 93 ? -0.341 -6.639 -9.743 1.00 86.50 93 ALA A N 1
ATOM 692 C CA . ALA A 1 93 ? 0.462 -6.809 -8.541 1.00 86.50 93 ALA A CA 1
ATOM 693 C C . ALA A 1 93 ? 0.776 -8.289 -8.271 1.00 86.50 93 ALA A C 1
ATOM 695 O O . ALA A 1 93 ? -0.033 -9.194 -8.471 1.00 86.50 93 ALA A O 1
ATOM 696 N N . PHE A 1 94 ? 1.984 -8.552 -7.773 1.00 81.75 94 PHE A N 1
ATOM 697 C CA . PHE A 1 94 ? 2.396 -9.904 -7.415 1.00 81.75 94 PHE A CA 1
ATOM 698 C C . PHE A 1 94 ? 1.930 -10.261 -5.999 1.00 81.75 94 PHE A C 1
ATOM 700 O O . PHE A 1 94 ? 2.219 -9.535 -5.051 1.00 81.75 94 PHE A O 1
ATOM 707 N N . GLY A 1 95 ? 1.285 -11.420 -5.835 1.00 82.50 95 GLY A N 1
ATOM 708 C CA . GLY A 1 95 ? 0.801 -11.865 -4.524 1.00 82.50 95 GLY A CA 1
ATOM 709 C C . GLY A 1 95 ? -0.425 -11.087 -4.046 1.00 82.50 95 GLY A C 1
ATOM 710 O O . GLY A 1 95 ? -0.518 -10.775 -2.861 1.00 82.50 95 GLY A O 1
ATOM 711 N N . LEU A 1 96 ? -1.330 -10.756 -4.975 1.00 85.25 96 LEU A N 1
ATOM 712 C CA . LEU A 1 96 ? -2.617 -10.136 -4.683 1.00 85.25 96 LEU A CA 1
ATOM 713 C C . LEU A 1 96 ? -3.418 -10.983 -3.681 1.00 85.25 96 LEU A C 1
ATOM 715 O O . LEU A 1 96 ? -3.480 -12.210 -3.777 1.00 85.25 96 LEU A O 1
ATOM 719 N N . THR A 1 97 ? -4.022 -10.305 -2.715 1.00 87.19 97 THR A N 1
ATOM 720 C CA . THR A 1 97 ? -4.876 -10.864 -1.664 1.00 87.19 97 THR A CA 1
ATOM 721 C C . THR A 1 97 ? -6.133 -10.015 -1.524 1.00 87.19 97 THR A C 1
ATOM 723 O O . THR A 1 97 ? -6.143 -8.861 -1.945 1.00 87.19 97 THR A O 1
ATOM 726 N N . ASP A 1 98 ? -7.160 -10.535 -0.854 1.00 86.38 98 ASP A N 1
ATOM 727 C CA . ASP A 1 98 ? -8.410 -9.794 -0.622 1.00 86.38 98 ASP A CA 1
ATOM 728 C C . ASP A 1 98 ? -8.189 -8.482 0.154 1.00 86.38 98 ASP A C 1
ATOM 730 O O . ASP A 1 98 ? -8.927 -7.521 -0.023 1.00 86.38 98 ASP A O 1
ATOM 734 N N . MET A 1 99 ? -7.130 -8.414 0.970 1.00 88.00 99 MET A N 1
ATOM 735 C CA . MET A 1 99 ? -6.755 -7.231 1.758 1.00 88.00 99 MET A CA 1
ATOM 736 C C . MET A 1 99 ? -5.674 -6.367 1.084 1.00 88.00 99 MET A C 1
ATOM 738 O O . MET A 1 99 ? -4.976 -5.590 1.742 1.00 88.00 99 MET A O 1
ATOM 742 N N . SER A 1 100 ? -5.476 -6.537 -0.223 1.00 89.75 100 SER A N 1
ATOM 743 C CA . SER A 1 100 ? -4.504 -5.769 -0.998 1.00 89.75 100 SER A CA 1
ATOM 744 C C . SER A 1 100 ? -5.052 -4.412 -1.416 1.00 89.75 100 SER A C 1
ATOM 746 O O . SER A 1 100 ? -6.184 -4.314 -1.880 1.00 89.75 100 SER A O 1
ATOM 748 N N . ARG A 1 101 ? -4.227 -3.370 -1.289 1.00 90.56 101 ARG A N 1
ATOM 749 C CA . ARG A 1 101 ? -4.523 -1.998 -1.731 1.00 90.56 101 ARG A CA 1
ATOM 750 C C . ARG A 1 101 ? -3.278 -1.337 -2.308 1.00 90.56 101 ARG A C 1
ATOM 752 O O . ARG A 1 101 ? -2.154 -1.764 -2.031 1.00 90.56 101 ARG A O 1
ATOM 759 N N . LEU A 1 102 ? -3.452 -0.281 -3.098 1.00 89.75 102 LEU A N 1
ATOM 760 C CA . LEU A 1 102 ? -2.338 0.587 -3.478 1.00 89.75 102 LEU A CA 1
ATOM 761 C C . LEU A 1 102 ? -2.066 1.573 -2.344 1.00 89.75 102 LEU A C 1
ATOM 763 O O . LEU A 1 102 ? -2.887 2.433 -2.047 1.00 89.75 102 LEU A O 1
ATOM 767 N N . GLY A 1 103 ? -0.891 1.491 -1.717 1.00 87.12 103 GLY A N 1
ATOM 768 C CA . GLY A 1 103 ? -0.529 2.330 -0.572 1.00 87.12 103 GLY A CA 1
ATOM 769 C C . GLY A 1 103 ? -0.599 3.835 -0.859 1.00 87.12 103 GLY A C 1
ATOM 770 O O . GLY A 1 103 ? -0.865 4.621 0.044 1.00 87.12 103 GLY A O 1
ATOM 771 N N . CYS A 1 104 ? -0.440 4.260 -2.114 1.00 87.44 104 CYS A N 1
ATOM 772 C CA . CYS A 1 104 ? -0.637 5.663 -2.484 1.00 87.44 104 CYS A CA 1
ATOM 773 C C . CYS A 1 104 ? -2.097 6.138 -2.373 1.00 87.44 104 CYS A C 1
ATOM 775 O O . CYS A 1 104 ? -2.320 7.328 -2.188 1.00 87.44 104 CYS A O 1
ATOM 777 N N . GLN A 1 105 ? -3.076 5.232 -2.464 1.00 86.38 105 GLN A N 1
ATOM 778 C CA . GLN A 1 105 ? -4.505 5.524 -2.295 1.00 86.38 105 GLN A CA 1
ATOM 779 C C . GLN A 1 105 ? -4.976 5.319 -0.847 1.00 86.38 105 GLN A C 1
ATOM 781 O O . GLN A 1 105 ? -6.060 5.755 -0.463 1.00 86.38 105 GLN A O 1
ATOM 786 N N . VAL A 1 106 ? -4.158 4.666 -0.018 1.00 84.62 106 VAL A N 1
ATOM 787 C CA . VAL A 1 106 ? -4.447 4.444 1.400 1.00 84.62 106 VAL A CA 1
ATOM 788 C C . VAL A 1 106 ? -4.102 5.706 2.187 1.00 84.62 106 VAL A C 1
ATOM 790 O O . VAL A 1 106 ? -2.940 5.961 2.511 1.00 84.62 106 VAL A O 1
ATOM 793 N N . CYS A 1 107 ? -5.128 6.489 2.514 1.00 77.25 107 CYS A N 1
ATOM 794 C CA . CYS A 1 107 ? -5.020 7.648 3.395 1.00 77.25 107 CYS A CA 1
ATOM 795 C C . CYS A 1 107 ? -5.074 7.227 4.867 1.00 77.25 107 CYS A C 1
ATOM 797 O O . CYS A 1 107 ? -6.010 6.560 5.305 1.00 77.25 107 CYS A O 1
ATOM 799 N N . LEU A 1 108 ? -4.102 7.679 5.658 1.00 71.44 108 LEU A N 1
ATOM 800 C CA . LEU A 1 108 ? -4.069 7.438 7.097 1.00 71.44 108 LEU A CA 1
ATOM 801 C C . LEU A 1 108 ? -4.931 8.497 7.810 1.00 71.44 108 LEU A C 1
ATOM 803 O O . LEU A 1 108 ? -4.471 9.598 8.133 1.00 71.44 108 LEU A O 1
ATOM 807 N N . SER A 1 109 ? -6.213 8.188 8.026 1.00 62.88 109 SER A N 1
ATOM 808 C CA . SER A 1 109 ? -7.159 9.022 8.786 1.00 62.88 109 SER A CA 1
ATOM 809 C C . SER A 1 109 ? -7.415 8.504 10.206 1.00 62.88 109 SER A C 1
ATOM 811 O O . SER A 1 109 ? -7.074 7.379 10.554 1.00 62.88 109 SER A O 1
ATOM 813 N N . ARG A 1 110 ? -8.006 9.365 11.050 1.00 49.19 110 ARG A N 1
ATOM 814 C CA . ARG A 1 110 ? -8.336 9.073 12.459 1.00 49.19 110 ARG A CA 1
ATOM 815 C C . ARG A 1 110 ? -9.316 7.915 12.631 1.00 49.19 110 ARG A C 1
ATOM 817 O O . ARG A 1 110 ? -9.230 7.232 13.639 1.00 49.19 110 ARG A O 1
ATOM 824 N N . ASP A 1 111 ? -10.211 7.740 11.667 1.00 49.72 111 ASP A N 1
ATOM 825 C CA . ASP A 1 111 ? -11.244 6.703 11.663 1.00 49.72 111 ASP A CA 1
ATOM 826 C C . ASP A 1 111 ? -10.708 5.316 11.289 1.00 49.72 111 ASP A C 1
ATOM 828 O O . ASP A 1 111 ? -11.480 4.360 11.241 1.00 49.72 111 ASP A O 1
ATOM 832 N N . LEU A 1 112 ? -9.395 5.188 11.040 1.00 50.97 112 LEU A N 1
ATOM 833 C CA . LEU A 1 112 ? -8.777 3.874 10.998 1.00 50.97 112 LEU A CA 1
ATOM 834 C C . LEU A 1 112 ? -8.591 3.329 12.436 1.00 50.97 112 LEU A C 1
ATOM 836 O O . LEU A 1 112 ? -7.496 3.407 12.997 1.00 50.97 112 LEU A O 1
ATOM 840 N N . GLU A 1 113 ? -9.698 2.869 13.045 1.00 40.31 113 GLU A N 1
ATO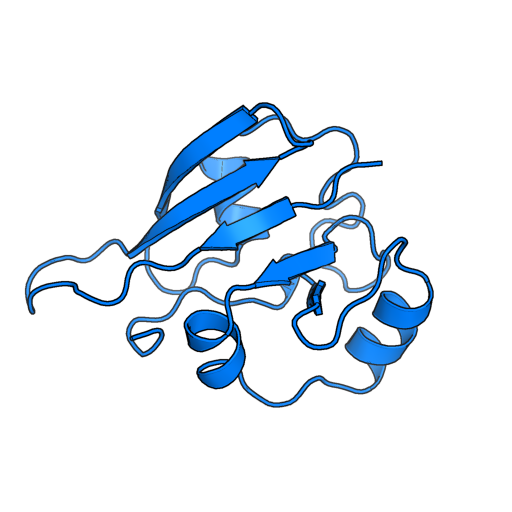M 841 C CA . GLU A 1 113 ? -9.824 2.313 14.418 1.00 40.31 113 GLU A CA 1
ATOM 842 C C . GLU A 1 113 ? -9.646 0.789 14.542 1.00 40.31 113 GLU A C 1
ATOM 844 O O . GLU A 1 113 ? -10.591 0.012 14.271 1.00 40.31 113 GLU A O 1
#

InterPro domains:
  IPR001041 2Fe-2S ferredoxin-type iron-sulfur binding domain [PF00111] (30-107)
  IPR001055 Adrenodoxin-like [PR00355] (58-68)
  IPR001055 Adrenodoxin-like [PR00355] (77-91)
  IPR001055 Adrenodoxin-like [PR00355] (100-108)
  IPR001055 Adrenodoxin-like [PTHR23426] (30-112)
  IPR012675 Beta-grasp domain superfamily [G3DSA:3.10.20.30] (17-113)
  IPR018298 Adrenodoxin, iron-sulphur binding site [PS00814] (58-68)
  IPR036010 2Fe-2S ferredoxin-like superfamily [SSF54292] (29-112)

Foldseek 3Di:
DWAWEKEFDPDDDPPDQWTWIWIDTDVPDIDIFIDGAFDFLLVRCVVVVPDHPQACVVVLPLPACSQKYAYDPLQQVQDDDDDPSFVVRLVVDDPDDPRIGRRSRRGDHPSSD

Secondary structure (DSSP, 8-state):
---EEEE------TT--EEEEEEEETTTEEEEEEEETT-BHHHHHHHTT---TTTTTTTTSSS-STTEEEE-HHHHHTSPPPPHHHHHHHTTSTT--TTEEETTT-B--TT--

Nearest PDB structures (foldseek):
  1cje-assembly1_A  TM=8.951E-01  e=2.795E-10  Bos taurus
  3p1m-assembly2_H  TM=8.703E-01  e=2.979E-10  Homo sapiens
  1e6e-assembly1_B  TM=8.927E-01  e=5.642E-10  Bos taurus
  2jqr-assembly1_B  TM=8.757E-01  e=8.276E-10  Bos taurus
  3n9y-assembly1_C  TM=9.813E-01  e=2.016E-08  Homo sapiens